Protein AF-A0A7Y3LQ01-F1 (afdb_monomer_lite)

Radius of gyration: 25.73 Å; chains: 1; bounding box: 73×57×46 Å

Structure (mmCIF, N/CA/C/O backbone):
data_AF-A0A7Y3LQ01-F1
#
_entry.id   AF-A0A7Y3LQ01-F1
#
loop_
_atom_site.group_PDB
_atom_site.id
_atom_site.type_symbol
_atom_site.label_atom_id
_atom_site.label_alt_id
_atom_site.label_comp_id
_atom_site.label_asym_id
_atom_site.label_entity_id
_atom_site.label_seq_id
_atom_site.pdbx_PDB_ins_code
_atom_site.Cartn_x
_atom_site.Cartn_y
_atom_site.Cartn_z
_atom_site.occupancy
_atom_site.B_iso_or_equiv
_atom_site.auth_seq_id
_atom_site.auth_comp_id
_atom_site.auth_asym_id
_atom_site.auth_atom_id
_atom_site.pdbx_PDB_model_num
ATOM 1 N N . MET A 1 1 ? 57.659 -24.038 2.222 1.00 46.09 1 MET A N 1
ATOM 2 C CA . MET A 1 1 ? 56.705 -23.121 2.885 1.00 46.09 1 MET A CA 1
ATOM 3 C C . MET A 1 1 ? 56.102 -22.216 1.819 1.00 46.09 1 MET A C 1
ATOM 5 O O . MET A 1 1 ? 56.732 -21.241 1.434 1.00 46.09 1 MET A O 1
ATOM 9 N N . ALA A 1 2 ? 54.956 -22.603 1.252 1.00 46.31 2 ALA A N 1
ATOM 10 C CA . ALA A 1 2 ? 54.292 -21.831 0.204 1.00 46.31 2 ALA A CA 1
ATOM 11 C C . ALA A 1 2 ? 53.630 -20.592 0.822 1.00 46.31 2 ALA A C 1
ATOM 13 O O . ALA A 1 2 ? 52.841 -20.707 1.758 1.00 46.31 2 ALA A O 1
ATOM 14 N N . LYS A 1 3 ? 53.995 -19.408 0.330 1.00 53.41 3 LYS A N 1
ATOM 15 C CA . LYS A 1 3 ? 53.394 -18.136 0.731 1.00 53.41 3 LYS A CA 1
ATOM 16 C C . LYS A 1 3 ? 51.969 -18.101 0.169 1.00 53.41 3 LYS A C 1
ATOM 18 O O . LYS A 1 3 ? 51.813 -18.147 -1.049 1.00 53.41 3 LYS A O 1
ATOM 23 N N . LEU A 1 4 ? 50.953 -18.070 1.038 1.00 59.28 4 LEU A N 1
ATOM 24 C CA . LEU A 1 4 ? 49.577 -17.801 0.612 1.00 59.28 4 LEU A CA 1
ATOM 25 C C . LEU A 1 4 ? 49.544 -16.461 -0.146 1.00 59.28 4 LEU A C 1
ATOM 27 O O . LEU A 1 4 ? 50.212 -15.513 0.288 1.00 59.28 4 LEU A O 1
ATOM 31 N N . PRO A 1 5 ? 48.802 -16.360 -1.261 1.00 54.81 5 PRO A N 1
ATOM 32 C CA . PRO A 1 5 ? 48.605 -15.083 -1.924 1.00 54.81 5 PRO A CA 1
ATOM 33 C C . PRO A 1 5 ? 47.834 -14.152 -0.983 1.00 54.81 5 PRO A C 1
ATOM 35 O O . PRO A 1 5 ? 46.790 -14.519 -0.446 1.00 54.81 5 PRO A O 1
ATOM 38 N N . GLN A 1 6 ? 48.382 -12.959 -0.763 1.00 63.94 6 GLN A N 1
ATOM 39 C CA . GLN A 1 6 ? 47.676 -11.886 -0.071 1.00 63.94 6 GLN A CA 1
ATOM 40 C C . GLN A 1 6 ? 46.483 -11.459 -0.940 1.00 63.94 6 GLN A C 1
ATOM 42 O O . GLN A 1 6 ? 46.679 -11.298 -2.150 1.00 63.94 6 GLN A O 1
ATOM 47 N N . PRO A 1 7 ? 45.276 -11.280 -0.378 1.00 58.56 7 PRO A N 1
ATOM 48 C CA . PRO A 1 7 ? 44.155 -10.744 -1.137 1.00 58.56 7 PRO A CA 1
ATOM 49 C C . PRO A 1 7 ? 44.475 -9.318 -1.609 1.00 58.56 7 PRO A C 1
ATOM 51 O O . PRO A 1 7 ? 45.066 -8.515 -0.884 1.00 58.56 7 PRO A O 1
ATOM 54 N N . SER A 1 8 ? 44.136 -9.048 -2.868 1.00 56.12 8 SER A N 1
ATOM 55 C CA . SER A 1 8 ? 44.337 -7.764 -3.537 1.00 56.12 8 SER A CA 1
ATOM 56 C C . SER A 1 8 ? 43.482 -6.676 -2.868 1.00 56.12 8 SER A C 1
ATOM 58 O O . SER A 1 8 ? 42.306 -6.928 -2.611 1.00 56.12 8 SER A O 1
ATOM 60 N N . PRO A 1 9 ? 43.990 -5.444 -2.657 1.00 56.72 9 PRO A N 1
ATOM 61 C CA . PRO A 1 9 ? 43.213 -4.352 -2.058 1.00 56.72 9 PRO A CA 1
ATOM 62 C C . PRO A 1 9 ? 42.038 -3.854 -2.926 1.00 56.72 9 PRO A C 1
ATOM 64 O O . PRO A 1 9 ? 41.339 -2.922 -2.538 1.00 56.72 9 PRO A O 1
ATOM 67 N N . ALA A 1 10 ? 41.833 -4.426 -4.117 1.00 54.50 10 ALA A N 1
ATOM 68 C CA . ALA A 1 10 ? 40.768 -4.043 -5.044 1.00 54.50 10 ALA A CA 1
ATOM 69 C C . ALA A 1 10 ? 39.445 -4.806 -4.831 1.00 54.50 10 ALA A C 1
ATOM 71 O O . ALA A 1 10 ? 38.420 -4.386 -5.36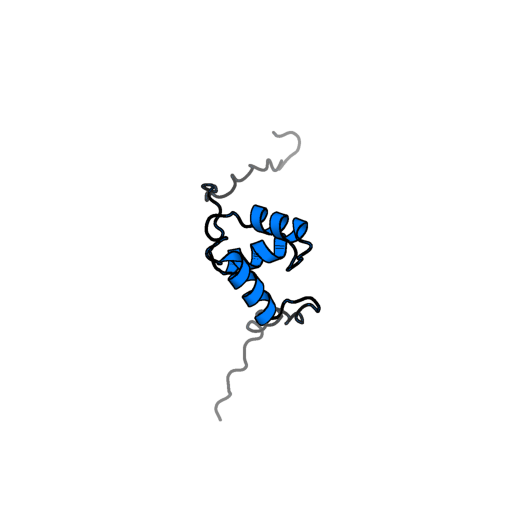8 1.00 54.50 10 ALA A O 1
ATOM 72 N N . ASP A 1 11 ? 39.442 -5.883 -4.036 1.00 45.16 11 ASP A N 1
ATOM 73 C CA . ASP A 1 11 ? 38.241 -6.705 -3.811 1.00 45.16 11 ASP A CA 1
ATOM 74 C C . ASP A 1 11 ? 37.323 -6.148 -2.695 1.00 45.16 11 ASP A C 1
ATOM 76 O O . ASP A 1 11 ? 36.196 -6.6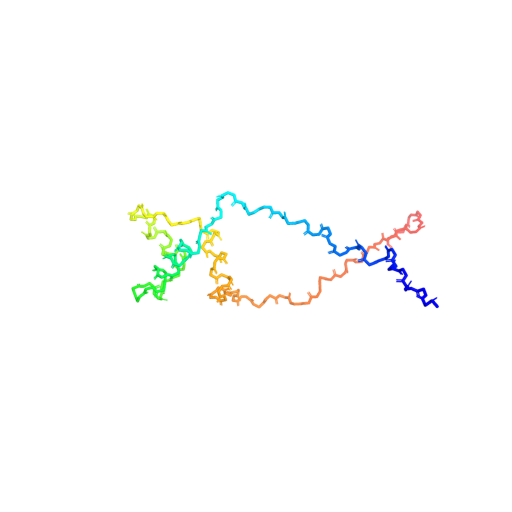11 -2.510 1.00 45.16 11 ASP A O 1
ATOM 80 N N . ASP A 1 12 ? 37.742 -5.079 -2.006 1.00 48.00 12 ASP A N 1
ATOM 81 C CA . ASP A 1 12 ? 37.032 -4.472 -0.866 1.00 48.00 12 ASP A CA 1
ATOM 82 C C . ASP A 1 12 ? 35.983 -3.405 -1.254 1.00 48.00 12 ASP A C 1
ATOM 84 O O . ASP A 1 12 ? 35.453 -2.690 -0.402 1.00 48.00 12 ASP A O 1
ATOM 88 N N . ILE A 1 13 ? 35.627 -3.276 -2.537 1.00 44.22 13 ILE A N 1
ATOM 89 C CA . ILE A 1 13 ? 34.653 -2.260 -3.000 1.00 44.22 13 ILE A CA 1
ATOM 90 C C . ILE A 1 13 ? 33.191 -2.759 -2.865 1.00 44.22 13 ILE A C 1
ATOM 92 O O . ILE A 1 13 ? 32.237 -2.000 -3.033 1.00 44.22 13 ILE A O 1
ATOM 96 N N . GLY A 1 14 ? 32.971 -4.030 -2.504 1.00 46.38 14 GLY A N 1
ATOM 97 C CA . GLY A 1 14 ? 31.645 -4.665 -2.556 1.00 46.38 14 GLY A CA 1
ATOM 98 C C . GLY A 1 14 ? 30.805 -4.674 -1.271 1.00 46.38 14 GLY A C 1
ATOM 99 O O . GLY A 1 14 ? 29.607 -4.948 -1.345 1.00 46.38 14 GLY A O 1
ATOM 100 N N . VAL A 1 15 ? 31.380 -4.403 -0.091 1.00 50.81 15 VAL A N 1
ATOM 101 C CA . VAL A 1 15 ? 30.722 -4.755 1.193 1.00 50.81 15 VAL A CA 1
ATOM 102 C C . VAL A 1 15 ? 30.099 -3.559 1.930 1.00 50.81 15 VAL A C 1
ATOM 104 O O . VAL A 1 15 ? 29.252 -3.742 2.802 1.00 50.81 15 VAL A O 1
ATOM 107 N N . TYR A 1 16 ? 30.373 -2.315 1.525 1.00 51.88 16 TYR A N 1
ATOM 108 C CA . TYR A 1 16 ? 29.761 -1.126 2.148 1.00 51.88 16 TYR A CA 1
ATOM 109 C C . TYR A 1 16 ? 28.303 -0.867 1.736 1.00 51.88 16 TYR A C 1
ATOM 111 O O . TYR A 1 16 ? 27.781 0.232 1.943 1.00 51.88 16 TYR A O 1
ATOM 119 N N . LYS A 1 17 ? 27.589 -1.859 1.188 1.00 56.41 17 LYS A N 1
ATOM 120 C CA . LYS A 1 17 ? 26.125 -1.799 1.090 1.00 56.41 17 LYS A CA 1
ATOM 121 C C . LYS A 1 17 ? 25.560 -2.038 2.489 1.00 56.41 17 LYS A C 1
ATOM 123 O O . LYS A 1 17 ? 25.083 -3.123 2.803 1.00 56.41 17 LYS A O 1
ATOM 128 N N . GLY A 1 18 ? 25.707 -1.025 3.344 1.00 60.59 18 GLY A N 1
ATOM 129 C CA . GLY A 1 18 ? 25.421 -1.099 4.769 1.00 60.59 18 GLY A CA 1
ATOM 130 C C . GLY A 1 18 ? 24.072 -1.755 5.027 1.00 60.59 18 GLY A C 1
ATOM 131 O O . GLY A 1 18 ? 23.059 -1.343 4.453 1.00 60.59 18 GLY A O 1
ATOM 132 N N . LEU A 1 19 ? 24.076 -2.775 5.890 1.00 69.06 19 LEU A N 1
ATOM 133 C CA . LEU A 1 19 ? 22.872 -3.335 6.489 1.00 69.06 19 LEU A CA 1
ATOM 134 C C . LEU A 1 19 ? 22.145 -2.195 7.208 1.00 69.06 19 LEU A C 1
ATOM 136 O O . LEU A 1 19 ? 22.425 -1.882 8.364 1.00 69.06 19 LEU A O 1
ATOM 140 N N . ARG A 1 20 ? 21.229 -1.524 6.508 1.00 71.81 20 ARG A N 1
ATOM 141 C CA . ARG A 1 20 ? 20.321 -0.585 7.155 1.00 71.81 20 ARG A CA 1
ATOM 142 C C . ARG A 1 20 ? 19.429 -1.415 8.078 1.00 71.81 20 ARG A C 1
ATOM 144 O O . ARG A 1 20 ? 18.858 -2.403 7.608 1.00 71.81 20 ARG A O 1
ATOM 151 N N . PRO A 1 21 ? 19.312 -1.057 9.368 1.00 80.06 21 PRO A N 1
ATOM 152 C CA . PRO A 1 21 ? 18.392 -1.748 10.254 1.00 80.06 21 PRO A CA 1
ATOM 153 C C . PRO A 1 21 ? 16.983 -1.664 9.668 1.00 80.06 21 PRO A C 1
ATOM 155 O O . PRO A 1 21 ? 16.619 -0.664 9.039 1.00 80.06 21 PRO A O 1
ATOM 158 N N . SER A 1 22 ? 16.196 -2.726 9.855 1.00 80.62 22 SER A N 1
ATOM 159 C CA . SER A 1 22 ? 14.802 -2.705 9.415 1.00 80.62 22 SER A CA 1
ATOM 160 C C . SER A 1 22 ? 14.086 -1.523 10.077 1.00 80.62 22 SER A C 1
ATOM 162 O O . SER A 1 22 ? 14.289 -1.281 11.271 1.00 80.62 22 SER A O 1
ATOM 164 N N . PRO A 1 23 ? 13.283 -0.756 9.322 1.00 84.81 23 PRO A N 1
ATOM 165 C CA . PRO A 1 23 ? 12.572 0.378 9.887 1.00 84.81 23 PRO A CA 1
ATOM 166 C C . PRO A 1 23 ? 11.620 -0.105 10.984 1.00 84.81 23 PRO A C 1
ATOM 168 O O . PRO A 1 23 ? 11.043 -1.185 10.877 1.00 84.81 23 PRO A O 1
ATOM 171 N N . LYS A 1 24 ? 11.430 0.711 12.027 1.00 86.31 24 LYS A N 1
ATOM 172 C CA . LYS A 1 24 ? 10.572 0.367 13.177 1.00 86.31 24 LYS A CA 1
ATOM 173 C C . LYS A 1 24 ? 9.133 0.029 12.774 1.00 86.31 24 LYS A C 1
ATOM 175 O O . LYS A 1 24 ? 8.501 -0.790 13.419 1.00 86.31 24 LYS A O 1
ATOM 180 N N . ASN A 1 25 ? 8.656 0.636 11.689 1.00 85.50 25 ASN A N 1
ATOM 181 C CA . ASN A 1 25 ? 7.288 0.489 11.193 1.00 85.50 25 ASN A CA 1
ATOM 182 C C . ASN A 1 25 ? 7.196 -0.544 10.060 1.00 85.50 25 ASN A C 1
ATOM 184 O O . ASN A 1 25 ? 6.321 -0.450 9.199 1.00 85.50 25 ASN A O 1
ATOM 188 N N . LYS A 1 26 ? 8.155 -1.471 9.978 1.00 89.94 26 LYS A N 1
ATOM 189 C CA . LYS A 1 26 ? 8.095 -2.558 9.005 1.00 89.94 26 LYS A CA 1
ATOM 190 C C . LYS A 1 26 ? 6.933 -3.476 9.382 1.00 89.94 26 LYS A C 1
ATOM 192 O O . LYS A 1 26 ? 6.898 -3.958 10.508 1.00 89.94 26 LYS A O 1
ATOM 197 N N . LEU A 1 27 ? 6.036 -3.733 8.430 1.00 90.69 27 LEU A N 1
ATOM 198 C CA . LEU A 1 27 ? 4.999 -4.743 8.614 1.00 90.69 27 LEU A CA 1
ATOM 199 C C . LEU A 1 27 ? 5.636 -6.112 8.844 1.00 90.69 27 LEU A C 1
ATOM 201 O O . LEU A 1 27 ? 6.595 -6.498 8.167 1.00 90.69 27 LEU A O 1
A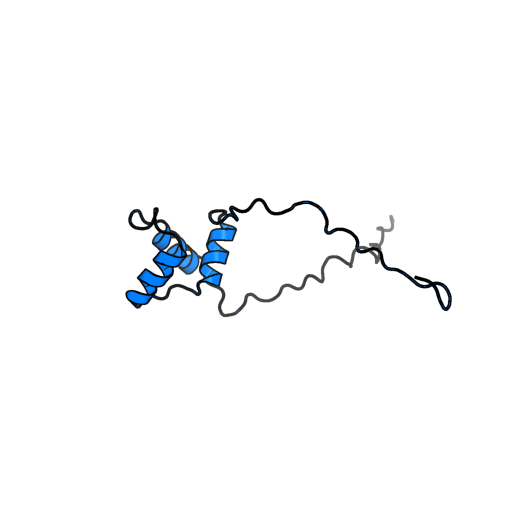TOM 205 N N . THR A 1 28 ? 5.079 -6.825 9.805 1.00 94.06 28 THR A N 1
ATOM 206 C CA . THR A 1 28 ? 5.348 -8.235 10.057 1.00 94.06 28 THR A CA 1
ATOM 207 C C . THR A 1 28 ? 4.772 -9.094 8.937 1.00 94.06 28 THR A C 1
ATOM 209 O O . THR A 1 28 ? 3.817 -8.711 8.257 1.00 94.06 28 THR A O 1
ATOM 212 N N . ASP A 1 29 ? 5.316 -10.296 8.769 1.00 93.81 29 ASP A N 1
ATOM 213 C CA . ASP A 1 29 ? 4.844 -11.224 7.737 1.00 93.81 29 ASP A CA 1
ATOM 214 C C . ASP A 1 29 ? 3.370 -11.607 7.944 1.00 93.81 29 ASP A C 1
ATOM 216 O O . ASP A 1 29 ? 2.633 -11.799 6.978 1.00 93.81 29 ASP A O 1
ATOM 220 N N . SER A 1 30 ? 2.907 -11.648 9.199 1.00 95.00 30 SER A N 1
ATOM 221 C CA . SER A 1 30 ? 1.497 -11.863 9.531 1.00 95.00 30 SER A CA 1
ATOM 222 C C . SER A 1 30 ? 0.605 -10.708 9.087 1.00 95.00 30 SER A C 1
ATOM 224 O O . SER A 1 30 ? -0.456 -10.956 8.528 1.00 95.00 30 SER A O 1
ATOM 226 N N . GLU A 1 31 ? 1.025 -9.456 9.286 1.00 95.31 31 GLU A N 1
ATOM 227 C CA . GLU A 1 31 ? 0.238 -8.299 8.841 1.00 95.31 31 GLU A CA 1
ATOM 228 C C . GLU A 1 31 ? 0.179 -8.228 7.313 1.00 95.31 31 GLU A C 1
ATOM 230 O O . GLU A 1 31 ? -0.884 -7.980 6.743 1.00 95.31 31 GLU A O 1
ATOM 235 N N . VAL A 1 32 ? 1.300 -8.507 6.637 1.00 95.94 32 VAL A N 1
ATOM 236 C CA . VAL A 1 32 ? 1.340 -8.599 5.170 1.00 95.94 32 VAL A CA 1
ATOM 237 C C . VAL A 1 32 ? 0.394 -9.691 4.678 1.00 95.94 32 VAL A C 1
ATOM 239 O O . VAL A 1 32 ? -0.365 -9.458 3.738 1.00 95.94 32 VAL A O 1
ATOM 242 N N . LYS A 1 33 ? 0.389 -10.859 5.329 1.00 95.88 33 LYS A N 1
ATOM 243 C CA . LYS A 1 33 ? -0.520 -11.951 4.982 1.00 95.88 33 LYS A CA 1
ATOM 244 C C . LYS A 1 33 ? -1.987 -11.548 5.148 1.00 95.88 33 LYS A C 1
ATOM 246 O O . LYS A 1 33 ? -2.760 -11.753 4.222 1.00 95.88 33 LYS A O 1
ATOM 251 N N . THR A 1 34 ? -2.354 -10.901 6.254 1.00 96.00 34 THR A N 1
ATOM 252 C CA . THR A 1 34 ? -3.725 -10.403 6.465 1.00 96.00 34 THR A CA 1
ATOM 253 C C . THR A 1 34 ? -4.163 -9.450 5.352 1.00 96.00 34 THR A C 1
ATOM 255 O O . THR A 1 34 ? -5.294 -9.542 4.875 1.00 96.00 34 THR A O 1
ATOM 258 N N . ILE A 1 35 ? -3.272 -8.559 4.897 1.00 95.50 35 ILE A N 1
ATOM 259 C CA . ILE A 1 35 ? -3.553 -7.664 3.764 1.00 95.50 35 ILE A CA 1
ATOM 260 C C . ILE A 1 35 ? -3.826 -8.477 2.494 1.00 95.50 35 ILE A C 1
ATOM 262 O O . ILE A 1 35 ? -4.817 -8.230 1.813 1.00 95.50 35 ILE A O 1
ATOM 266 N N . ILE A 1 36 ? -2.971 -9.450 2.180 1.00 95.12 36 ILE A N 1
ATOM 267 C CA . ILE A 1 36 ? -3.104 -10.285 0.978 1.00 95.12 36 ILE A CA 1
ATOM 268 C C . ILE A 1 36 ? -4.407 -11.091 1.015 1.00 95.12 36 ILE A C 1
ATOM 270 O O . ILE A 1 36 ? -5.147 -11.086 0.034 1.00 95.12 36 ILE A O 1
ATOM 274 N N . ASP A 1 37 ? -4.707 -11.733 2.143 1.00 95.12 37 ASP A N 1
ATOM 275 C CA . ASP A 1 37 ? -5.894 -12.574 2.315 1.00 95.12 37 ASP A CA 1
ATOM 276 C C . ASP A 1 37 ? -7.187 -11.743 2.217 1.00 95.12 37 ASP A C 1
ATOM 278 O O . ASP A 1 37 ? -8.151 -12.170 1.587 1.00 95.12 37 ASP A O 1
ATOM 282 N N . THR A 1 38 ? -7.197 -10.522 2.768 1.00 94.69 38 THR A N 1
ATOM 283 C CA . THR A 1 38 ? -8.362 -9.617 2.696 1.00 94.69 38 THR A CA 1
ATOM 284 C C . THR A 1 38 ? -8.653 -9.178 1.260 1.00 94.69 38 THR A C 1
ATOM 286 O O . THR A 1 38 ? -9.807 -9.121 0.840 1.00 94.69 38 THR A O 1
ATOM 289 N N . PHE A 1 39 ? -7.611 -8.848 0.496 1.00 94.19 39 PHE A N 1
ATOM 290 C CA . PHE A 1 39 ? -7.747 -8.348 -0.875 1.00 94.19 39 PHE A CA 1
ATOM 291 C C . PHE A 1 39 ? -8.007 -9.466 -1.894 1.00 94.19 39 PHE A C 1
ATOM 293 O O . PHE A 1 39 ? -8.642 -9.207 -2.910 1.00 94.19 39 PHE A O 1
ATOM 300 N N . ASN A 1 40 ? -7.542 -10.690 -1.628 1.00 93.00 40 ASN A N 1
ATOM 301 C C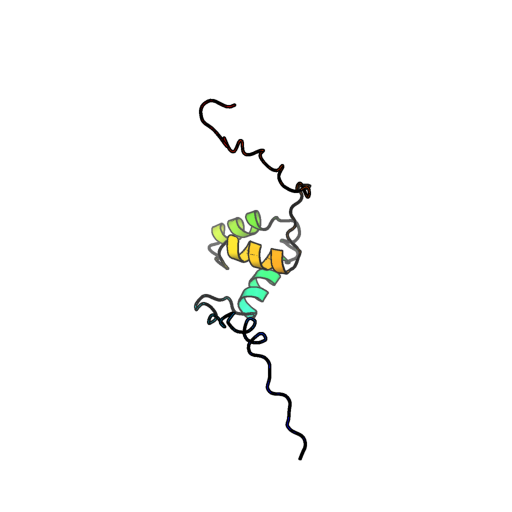A . ASN A 1 40 ? -7.775 -11.859 -2.483 1.00 93.00 40 ASN A CA 1
ATOM 302 C C . ASN A 1 40 ? -9.009 -12.682 -2.067 1.00 93.00 40 ASN A C 1
ATOM 304 O O . ASN A 1 40 ? -9.163 -13.808 -2.538 1.00 93.00 40 ASN A O 1
ATOM 308 N N . SER A 1 41 ? -9.871 -12.172 -1.182 1.00 94.06 41 SER A N 1
ATOM 309 C CA . SER A 1 41 ? -11.124 -12.854 -0.849 1.00 94.06 41 SER A CA 1
ATOM 310 C C . SER A 1 41 ? -12.068 -12.905 -2.058 1.00 94.06 41 SER A C 1
ATOM 312 O O . SER A 1 41 ? -12.017 -12.043 -2.938 1.00 94.06 41 SER A O 1
ATOM 314 N N . ASP A 1 42 ? -12.964 -13.895 -2.087 1.00 92.81 42 ASP A N 1
ATOM 315 C CA . ASP A 1 42 ? -13.891 -14.108 -3.210 1.00 92.81 42 ASP A CA 1
ATOM 316 C C . ASP A 1 42 ? -14.775 -12.879 -3.497 1.00 92.81 42 ASP A C 1
ATOM 318 O O . ASP A 1 42 ? -15.104 -12.594 -4.644 1.00 92.81 42 ASP A O 1
ATOM 322 N N . GLU A 1 43 ? -15.115 -12.098 -2.469 1.00 92.06 43 GLU A N 1
ATOM 323 C CA . GLU A 1 43 ? -15.916 -10.870 -2.591 1.00 92.06 43 GLU A CA 1
ATOM 324 C C . GLU A 1 43 ? -15.152 -9.700 -3.237 1.00 92.06 43 GLU A C 1
ATOM 326 O O . GLU A 1 43 ? -15.751 -8.715 -3.685 1.00 92.06 43 GLU A O 1
ATOM 331 N N . ASN A 1 44 ? -13.822 -9.792 -3.262 1.00 91.69 44 ASN A N 1
ATOM 332 C CA . ASN A 1 44 ? -12.912 -8.703 -3.593 1.00 91.69 44 ASN A CA 1
ATOM 333 C C . ASN A 1 44 ? -12.086 -8.965 -4.858 1.00 91.69 44 ASN A C 1
ATOM 335 O O . ASN A 1 44 ? -11.462 -8.034 -5.365 1.00 91.69 44 ASN A O 1
ATOM 339 N N . VAL A 1 45 ? -12.129 -10.186 -5.405 1.00 89.44 45 VAL A N 1
ATOM 340 C CA . VAL A 1 45 ? -11.313 -10.619 -6.553 1.00 89.44 45 VAL A CA 1
ATOM 341 C C . VAL A 1 45 ? -11.473 -9.731 -7.796 1.00 89.44 45 VAL A C 1
ATOM 343 O O . VAL A 1 45 ? -10.502 -9.486 -8.512 1.00 89.44 45 VAL A O 1
ATOM 346 N N . ASP A 1 46 ? -12.674 -9.195 -8.022 1.00 91.25 46 ASP A N 1
ATOM 347 C CA . ASP A 1 46 ? -12.986 -8.348 -9.180 1.00 91.25 46 ASP A CA 1
ATOM 348 C C . ASP A 1 46 ? -12.784 -6.847 -8.916 1.00 91.25 46 ASP A C 1
ATOM 350 O O . ASP A 1 46 ? -12.877 -6.023 -9.834 1.00 91.25 46 ASP A O 1
ATOM 354 N N . LYS A 1 47 ? -12.509 -6.454 -7.667 1.00 92.75 47 LYS A N 1
ATOM 355 C CA . LYS A 1 47 ? -12.396 -5.046 -7.280 1.00 92.75 47 LYS A CA 1
ATOM 356 C C . LYS A 1 47 ? -10.948 -4.561 -7.394 1.00 92.75 47 LYS A C 1
ATOM 358 O O . LYS A 1 47 ? -10.011 -5.239 -6.971 1.00 92.75 47 LYS A O 1
ATOM 363 N N . PRO A 1 48 ? -10.710 -3.347 -7.920 1.00 91.50 48 PRO A N 1
ATOM 364 C CA . PRO A 1 48 ? -9.372 -2.781 -7.936 1.00 91.50 48 PRO A CA 1
ATOM 365 C C . PRO A 1 48 ? -8.908 -2.430 -6.516 1.00 91.50 48 PRO A C 1
ATOM 367 O O . PRO A 1 48 ? -9.687 -1.959 -5.689 1.00 91.50 48 PRO A O 1
ATOM 370 N N . ILE A 1 49 ? -7.598 -2.546 -6.276 1.00 92.75 49 ILE A N 1
ATOM 371 C CA . ILE A 1 49 ? -6.946 -2.256 -4.984 1.00 92.75 49 ILE A CA 1
ATOM 372 C C . ILE A 1 49 ? -7.389 -0.910 -4.381 1.00 92.75 49 ILE A C 1
ATOM 374 O O . ILE A 1 49 ? -7.630 -0.813 -3.184 1.00 92.75 49 ILE A O 1
ATOM 378 N N . VAL A 1 50 ? -7.498 0.135 -5.207 1.00 94.56 50 VAL A N 1
ATOM 379 C CA . VAL A 1 50 ? -7.900 1.482 -4.760 1.00 94.56 50 VAL A CA 1
ATOM 380 C C . VAL A 1 50 ? -9.324 1.497 -4.225 1.00 94.56 50 VAL A C 1
ATOM 382 O O . VAL A 1 50 ? -9.590 2.147 -3.222 1.00 94.56 50 VAL A O 1
ATOM 385 N N . GLN A 1 51 ? -10.233 0.786 -4.889 1.00 95.69 51 GLN A N 1
ATOM 386 C CA . GLN A 1 51 ? -11.626 0.724 -4.471 1.00 95.69 51 GLN A CA 1
ATOM 387 C C . GLN A 1 51 ? -11.742 -0.006 -3.133 1.00 95.69 51 GLN A C 1
ATOM 389 O O . GLN A 1 51 ? -12.323 0.545 -2.208 1.00 95.69 51 GLN A O 1
ATOM 394 N N . LEU A 1 52 ? -11.100 -1.170 -2.995 1.00 95.62 52 LEU A N 1
ATOM 395 C CA . LEU A 1 52 ? -11.049 -1.909 -1.728 1.00 95.62 52 LEU A CA 1
ATOM 396 C C . LEU A 1 52 ? -10.450 -1.083 -0.593 1.00 95.62 52 LEU A C 1
ATOM 398 O O . LEU A 1 52 ? -10.949 -1.107 0.526 1.00 95.62 52 LEU A O 1
ATOM 402 N N . TYR A 1 53 ? -9.393 -0.323 -0.882 1.00 96.19 53 TYR A N 1
ATOM 403 C CA . TYR A 1 53 ? -8.794 0.577 0.093 1.00 96.19 53 TYR A CA 1
ATOM 404 C C . TYR A 1 53 ? -9.807 1.600 0.624 1.00 96.19 53 TYR A C 1
ATOM 406 O O . TYR A 1 53 ? -9.908 1.763 1.836 1.00 96.19 53 TYR A O 1
ATOM 414 N N . TYR A 1 54 ? -10.572 2.260 -0.250 1.00 97.06 54 TYR A N 1
ATOM 415 C CA . TYR A 1 54 ? -11.585 3.224 0.185 1.00 97.06 54 TYR A CA 1
ATOM 416 C C . TYR A 1 54 ? -12.787 2.559 0.861 1.00 97.06 54 TYR A C 1
ATOM 418 O O . TYR A 1 54 ? -13.226 3.056 1.890 1.00 97.06 54 TYR A O 1
ATOM 426 N N . GLU A 1 55 ? -13.249 1.406 0.369 1.00 96.06 55 GLU A N 1
ATOM 427 C CA . GLU A 1 55 ? -14.320 0.632 1.017 1.00 96.06 55 GLU A CA 1
ATOM 428 C C . GLU A 1 55 ? -13.944 0.249 2.459 1.00 96.06 55 GLU A C 1
ATOM 430 O O . GLU A 1 55 ? -14.753 0.401 3.374 1.00 96.06 55 GLU A O 1
ATOM 435 N N . LEU A 1 56 ? -12.699 -0.185 2.691 1.00 95.88 56 LEU A N 1
ATOM 436 C CA . LEU A 1 56 ? -12.200 -0.480 4.037 1.00 95.88 56 LEU A CA 1
ATOM 437 C C . LEU A 1 56 ? -12.134 0.779 4.912 1.00 95.88 56 LEU A C 1
ATOM 439 O O . LEU A 1 56 ? -12.517 0.727 6.080 1.00 95.88 56 LEU A O 1
ATOM 443 N N . LEU A 1 57 ? -11.700 1.918 4.361 1.00 96.50 57 LEU A N 1
ATOM 444 C CA . LEU A 1 57 ? -11.692 3.184 5.099 1.00 96.50 57 LEU A CA 1
ATOM 445 C C . LEU A 1 57 ? -13.102 3.649 5.477 1.00 96.50 57 LEU A C 1
ATOM 447 O O . LEU A 1 57 ? -13.291 4.114 6.601 1.00 96.50 57 LEU A O 1
ATOM 451 N N . ASP A 1 58 ? -14.079 3.485 4.585 1.00 97.38 58 ASP A N 1
ATOM 452 C CA . ASP A 1 58 ? -15.485 3.807 4.849 1.00 97.38 58 ASP A CA 1
ATOM 453 C C . ASP A 1 58 ? -16.066 2.914 5.960 1.00 97.38 58 ASP A C 1
ATOM 455 O O . ASP A 1 58 ? -16.895 3.355 6.756 1.00 97.38 58 ASP A O 1
ATOM 459 N N . GLN A 1 59 ? -15.576 1.676 6.077 1.00 96.31 59 GLN A N 1
ATOM 460 C CA . GLN A 1 59 ? -15.877 0.756 7.182 1.00 96.31 59 GLN A CA 1
ATOM 461 C C . GLN A 1 59 ? -15.074 1.051 8.465 1.00 96.31 59 GLN A C 1
ATOM 463 O O . GLN A 1 59 ? -15.266 0.384 9.482 1.00 96.31 59 GLN A O 1
ATOM 468 N N . GLY A 1 60 ? -14.167 2.033 8.441 1.00 97.00 60 GLY A N 1
ATOM 469 C CA . GLY A 1 60 ? -13.289 2.379 9.562 1.00 97.00 60 GLY A CA 1
ATOM 470 C C . GLY A 1 60 ? -12.112 1.417 9.766 1.00 97.00 60 GLY A C 1
ATOM 471 O O . GLY A 1 60 ? -11.455 1.461 10.807 1.00 97.00 60 GLY A O 1
ATOM 472 N N . ILE A 1 61 ? -11.830 0.549 8.792 1.00 95.94 61 ILE A N 1
ATOM 473 C CA . ILE A 1 61 ? -10.762 -0.451 8.841 1.00 95.94 61 ILE A CA 1
ATOM 474 C C . ILE A 1 61 ? -9.530 0.091 8.114 1.00 95.94 61 ILE A C 1
ATOM 476 O O . ILE A 1 61 ? -9.515 0.271 6.898 1.00 95.94 61 ILE A O 1
ATOM 480 N N . TYR A 1 62 ? -8.445 0.300 8.859 1.00 95.00 62 TYR A N 1
ATOM 481 C CA . TYR A 1 62 ? -7.156 0.693 8.296 1.00 95.00 62 TYR A CA 1
ATOM 482 C C . TYR A 1 62 ? -6.131 -0.432 8.447 1.00 95.00 62 TYR A C 1
ATOM 484 O O . TYR A 1 62 ? -5.710 -0.745 9.557 1.00 95.00 62 TYR A O 1
ATOM 492 N N . LEU A 1 63 ? -5.705 -1.014 7.321 1.00 93.81 63 LEU A N 1
ATOM 493 C CA . LEU A 1 63 ? -4.670 -2.056 7.301 1.00 93.81 63 LEU A CA 1
ATOM 494 C C . LEU A 1 63 ? -3.267 -1.481 7.067 1.00 93.81 63 LEU A C 1
ATOM 496 O O . LEU A 1 63 ? -2.320 -1.823 7.768 1.00 93.81 63 LEU A O 1
ATOM 500 N N . ALA A 1 64 ? -3.117 -0.613 6.064 1.00 94.81 64 ALA A N 1
ATOM 501 C CA . ALA A 1 64 ? -1.855 0.032 5.714 1.00 94.81 64 ALA A CA 1
ATOM 502 C C . ALA A 1 64 ? -2.094 1.234 4.789 1.00 94.81 64 ALA A C 1
ATOM 504 O O . ALA A 1 64 ? -3.192 1.440 4.270 1.00 94.81 64 ALA A O 1
ATOM 505 N N . SER A 1 65 ? -1.040 2.015 4.536 1.00 94.31 65 SER A N 1
ATOM 506 C CA . SER A 1 65 ? -1.112 3.107 3.563 1.00 94.31 65 SER A CA 1
ATOM 507 C C . SER A 1 65 ? -1.305 2.566 2.142 1.00 94.31 65 SER A C 1
ATOM 509 O O . SER A 1 65 ? -0.800 1.489 1.811 1.00 94.31 65 SER A O 1
ATOM 511 N N . ILE A 1 66 ? -1.956 3.339 1.268 1.00 95.62 66 ILE A N 1
ATOM 512 C CA . ILE A 1 66 ? -2.183 2.935 -0.128 1.00 95.62 66 ILE A CA 1
ATOM 513 C C . ILE A 1 66 ? -0.876 2.597 -0.865 1.00 95.62 66 ILE A C 1
ATOM 515 O O . ILE A 1 66 ? -0.799 1.607 -1.590 1.00 95.62 66 ILE A O 1
ATOM 519 N N . SER A 1 67 ? 0.193 3.359 -0.617 1.00 94.69 67 SER A N 1
ATOM 520 C CA . SER A 1 67 ? 1.524 3.112 -1.183 1.00 94.69 67 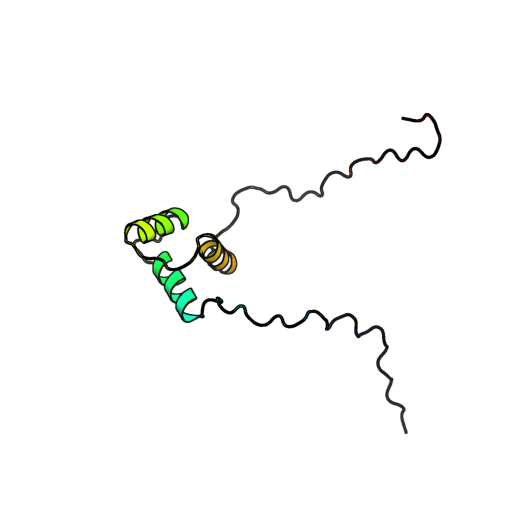SER A CA 1
ATOM 521 C C . SER A 1 67 ? 2.102 1.774 -0.727 1.00 94.69 67 SER A C 1
ATOM 523 O O . SER A 1 67 ? 2.733 1.071 -1.516 1.00 94.69 67 SER A O 1
ATOM 525 N N . THR A 1 68 ? 1.876 1.408 0.535 1.00 95.06 68 THR A N 1
ATOM 526 C CA . THR A 1 68 ? 2.327 0.134 1.100 1.00 95.06 68 THR A CA 1
ATOM 527 C C . THR A 1 68 ? 1.589 -1.040 0.476 1.00 95.06 68 THR A C 1
ATOM 529 O O . THR A 1 68 ? 2.235 -2.006 0.075 1.00 95.06 68 THR A O 1
ATOM 532 N N . ILE A 1 69 ? 0.268 -0.929 0.322 1.00 95.19 69 ILE A N 1
ATOM 533 C CA . ILE A 1 69 ? -0.548 -1.952 -0.341 1.00 95.19 69 ILE A CA 1
ATOM 534 C C . ILE A 1 69 ? -0.045 -2.144 -1.776 1.00 95.19 69 ILE A C 1
ATOM 536 O O . ILE A 1 69 ? 0.321 -3.251 -2.162 1.00 95.19 69 ILE A O 1
ATOM 540 N N . TYR A 1 70 ? 0.119 -1.061 -2.541 1.00 94.75 70 TYR A N 1
ATOM 541 C CA . TYR A 1 70 ? 0.705 -1.156 -3.878 1.00 94.75 70 TYR A CA 1
ATOM 542 C C . TYR A 1 70 ? 2.104 -1.768 -3.889 1.00 94.75 70 TYR A C 1
ATOM 544 O O . TYR A 1 70 ? 2.412 -2.534 -4.798 1.00 94.75 70 TYR A O 1
ATOM 552 N N . SER A 1 71 ? 2.958 -1.447 -2.915 1.00 93.12 71 SER A N 1
ATOM 553 C CA . SER A 1 71 ? 4.288 -2.051 -2.817 1.00 93.12 71 SER A CA 1
ATOM 554 C C . SER A 1 71 ? 4.194 -3.566 -2.645 1.00 93.12 71 SER A C 1
ATOM 556 O O . SER A 1 71 ? 4.869 -4.290 -3.374 1.00 93.12 71 SER A O 1
ATOM 558 N N . ILE A 1 72 ? 3.336 -4.048 -1.740 1.00 94.44 72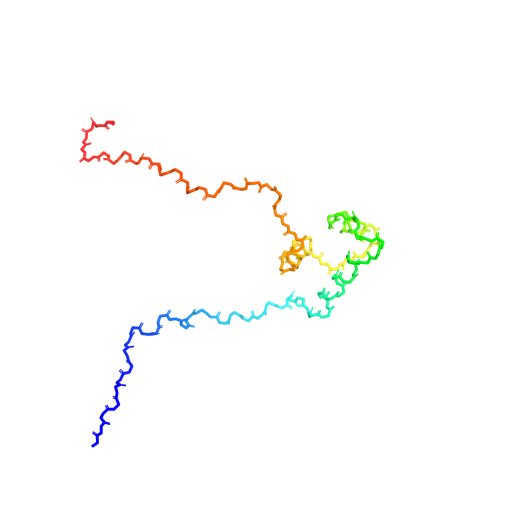 ILE A N 1
ATOM 559 C CA . ILE A 1 72 ? 3.116 -5.482 -1.493 1.00 94.44 72 ILE A CA 1
ATOM 560 C C . ILE A 1 72 ? 2.647 -6.173 -2.779 1.00 94.44 72 ILE A C 1
ATOM 562 O O . ILE A 1 72 ? 3.291 -7.109 -3.247 1.00 94.44 72 ILE A O 1
ATOM 566 N N . PHE A 1 73 ? 1.592 -5.663 -3.417 1.00 93.12 73 PHE A N 1
ATOM 567 C CA . PHE A 1 73 ? 1.029 -6.279 -4.624 1.00 93.12 73 PHE A CA 1
ATOM 568 C C . PHE A 1 73 ? 1.948 -6.179 -5.854 1.00 93.12 73 PHE A C 1
ATOM 570 O O . PHE A 1 73 ? 1.914 -7.049 -6.726 1.00 93.12 73 PHE A O 1
ATOM 577 N N . ARG A 1 74 ? 2.823 -5.165 -5.921 1.00 92.06 74 ARG A N 1
ATOM 578 C CA . ARG A 1 74 ? 3.908 -5.105 -6.918 1.00 92.06 74 ARG A CA 1
ATOM 579 C C . ARG A 1 74 ? 4.952 -6.190 -6.678 1.00 92.06 74 ARG A C 1
ATOM 581 O O . ARG A 1 74 ? 5.382 -6.814 -7.641 1.00 92.06 74 ARG A O 1
ATOM 588 N N . HIS A 1 75 ? 5.341 -6.440 -5.425 1.00 91.25 75 HIS A N 1
ATOM 589 C CA . HIS A 1 75 ? 6.264 -7.533 -5.096 1.00 91.25 75 HIS A CA 1
ATOM 590 C C . HIS A 1 75 ? 5.684 -8.913 -5.430 1.00 91.25 75 HIS A C 1
ATOM 592 O O . HIS A 1 75 ? 6.441 -9.804 -5.802 1.00 91.25 75 HIS A O 1
ATOM 598 N N . LEU A 1 76 ? 4.359 -9.070 -5.366 1.00 90.88 76 LEU A N 1
ATOM 599 C CA . LEU A 1 76 ? 3.652 -10.286 -5.785 1.00 90.88 76 LEU A CA 1
ATOM 600 C C . LEU A 1 76 ? 3.432 -10.388 -7.306 1.00 90.88 76 LEU A C 1
ATOM 602 O O . LEU A 1 76 ? 2.915 -11.396 -7.778 1.00 90.88 76 LEU A O 1
ATOM 606 N N . GLY A 1 77 ? 3.782 -9.358 -8.085 1.00 88.62 77 GLY A N 1
ATOM 607 C CA . GLY A 1 77 ? 3.561 -9.331 -9.536 1.00 88.62 77 GLY A CA 1
ATOM 608 C C . GLY A 1 77 ? 2.094 -9.167 -9.958 1.00 88.62 77 GLY A C 1
ATOM 609 O O . GLY A 1 77 ? 1.779 -9.293 -11.137 1.00 88.62 77 GLY A O 1
ATOM 610 N N . GLN A 1 78 ? 1.196 -8.854 -9.022 1.00 85.12 78 GLN A N 1
ATOM 611 C CA . GLN A 1 78 ? -0.244 -8.696 -9.268 1.00 85.12 78 GLN A CA 1
ATOM 612 C C . GLN A 1 78 ? -0.619 -7.285 -9.753 1.00 85.12 78 GLN A C 1
ATOM 614 O O . GLN A 1 78 ? -1.747 -7.037 -10.171 1.00 85.12 78 GLN A O 1
ATOM 619 N N . VAL A 1 79 ? 0.331 -6.346 -9.720 1.00 85.38 79 VAL A N 1
ATOM 620 C CA . VAL A 1 79 ? 0.176 -4.993 -10.265 1.00 85.38 79 VAL A CA 1
ATOM 621 C C . VAL A 1 79 ? 1.213 -4.785 -11.355 1.00 85.38 79 VAL A C 1
ATOM 623 O O . VAL A 1 79 ? 2.410 -4.728 -11.082 1.00 85.38 79 VAL A O 1
ATOM 626 N N . VAL A 1 80 ? 0.736 -4.611 -12.584 1.00 82.50 80 VAL A N 1
ATOM 627 C CA . VAL A 1 80 ? 1.563 -4.301 -13.752 1.00 82.50 80 VAL A CA 1
ATOM 628 C C . VAL A 1 80 ? 1.128 -2.981 -14.374 1.00 82.50 80 VAL A C 1
ATOM 630 O O . VAL A 1 80 ? -0.058 -2.640 -14.377 1.00 82.50 80 VAL A O 1
ATOM 633 N N . ASP A 1 81 ? 2.089 -2.225 -14.906 1.00 79.62 81 ASP A N 1
ATOM 634 C CA . ASP A 1 81 ? 1.756 -1.082 -15.751 1.00 79.62 81 ASP A CA 1
ATOM 635 C C . ASP A 1 81 ? 1.188 -1.602 -17.075 1.00 79.62 81 ASP A C 1
ATOM 637 O O . ASP A 1 81 ? 1.803 -2.420 -17.756 1.00 79.62 81 ASP A O 1
ATOM 641 N N . ARG A 1 82 ? -0.010 -1.135 -17.431 1.00 80.25 82 ARG A N 1
ATOM 642 C CA . ARG A 1 82 ? -0.673 -1.502 -18.689 1.00 80.25 82 ARG A CA 1
ATOM 643 C C . ARG A 1 82 ? -0.156 -0.686 -19.869 1.00 80.25 82 ARG A C 1
ATOM 645 O O . ARG A 1 82 ? -0.413 -1.039 -21.018 1.00 80.25 82 ARG A O 1
ATOM 652 N N . ARG A 1 83 ? 0.524 0.435 -19.612 1.00 82.19 83 ARG A N 1
ATOM 653 C CA . ARG A 1 83 ? 1.069 1.270 -20.680 1.00 82.19 83 ARG A CA 1
ATOM 654 C C . ARG A 1 83 ? 2.267 0.578 -21.305 1.00 82.19 83 ARG A C 1
ATOM 656 O O . ARG A 1 83 ? 3.165 0.099 -20.618 1.00 82.19 83 ARG A O 1
ATOM 663 N N . ARG A 1 84 ? 2.318 0.612 -22.636 1.00 81.88 84 ARG A N 1
ATOM 664 C CA . ARG A 1 84 ? 3.534 0.298 -23.382 1.00 81.88 84 ARG A CA 1
ATOM 665 C C . ARG A 1 84 ? 4.541 1.418 -23.131 1.00 81.88 84 ARG A C 1
ATOM 667 O O . ARG A 1 84 ? 4.546 2.419 -23.844 1.00 81.88 84 ARG A O 1
ATOM 674 N N . GLN A 1 85 ? 5.336 1.275 -22.074 1.00 82.25 85 GLN A N 1
ATOM 675 C CA . GLN A 1 85 ? 6.403 2.217 -21.763 1.00 82.25 85 GLN A CA 1
ATOM 676 C C . GLN A 1 85 ? 7.411 2.242 -22.912 1.00 82.25 85 GLN A C 1
ATOM 678 O O . GLN A 1 85 ? 7.725 1.208 -23.508 1.00 82.25 85 GLN A O 1
ATOM 683 N N . ALA A 1 86 ? 7.894 3.438 -23.245 1.00 84.69 86 ALA A N 1
ATOM 684 C CA . ALA A 1 86 ? 8.959 3.579 -24.220 1.00 84.69 86 ALA A CA 1
ATOM 685 C C . ALA A 1 86 ? 10.228 2.938 -23.643 1.00 84.69 86 ALA A C 1
ATOM 687 O O . ALA A 1 86 ? 10.746 3.382 -22.626 1.00 84.69 86 ALA A O 1
ATOM 688 N N . THR A 1 87 ? 10.707 1.877 -24.286 1.00 83.88 87 THR A N 1
ATOM 689 C CA . THR A 1 87 ? 11.949 1.182 -23.916 1.00 83.88 87 THR A CA 1
ATOM 690 C C . THR A 1 87 ? 13.184 1.773 -24.589 1.00 83.88 87 THR A C 1
ATOM 692 O O . THR A 1 87 ? 14.298 1.373 -24.272 1.00 83.88 87 THR A O 1
ATOM 695 N N . HIS A 1 88 ? 13.001 2.700 -25.533 1.00 84.81 88 HIS A N 1
ATOM 696 C CA . HIS A 1 88 ? 14.106 3.352 -26.226 1.00 84.81 88 HIS A CA 1
ATOM 697 C C . HIS A 1 88 ? 14.816 4.339 -25.293 1.00 84.81 88 HIS A C 1
ATOM 699 O O . HIS A 1 88 ? 14.166 5.052 -24.527 1.00 84.81 88 HIS A O 1
ATOM 705 N N . GLU A 1 89 ? 16.143 4.413 -25.401 1.00 81.62 89 GLU A N 1
ATOM 706 C CA . GLU A 1 89 ? 16.956 5.374 -24.658 1.00 81.62 89 GLU A CA 1
ATOM 707 C C . GLU A 1 89 ? 16.482 6.819 -24.907 1.00 81.62 89 GLU A C 1
ATOM 709 O O . GLU A 1 89 ? 16.043 7.154 -26.014 1.00 81.62 89 GLU A O 1
ATOM 714 N N . PRO A 1 90 ? 16.541 7.714 -23.909 1.00 83.00 90 PRO A N 1
ATOM 715 C CA . PRO A 1 90 ? 16.235 9.118 -24.144 1.00 83.00 90 PRO A CA 1
ATOM 716 C C . PRO A 1 90 ? 17.131 9.658 -25.265 1.00 83.00 90 PRO A C 1
ATOM 718 O O . PRO A 1 90 ? 18.329 9.377 -25.307 1.00 83.00 90 PRO A O 1
ATOM 721 N N . LYS A 1 91 ? 16.554 10.428 -26.197 1.00 83.69 91 LYS A N 1
ATOM 722 C CA . LYS A 1 91 ? 17.342 11.058 -27.263 1.00 83.69 91 LYS A CA 1
ATOM 723 C C . LYS A 1 91 ? 18.442 11.900 -26.623 1.00 83.69 91 LYS A C 1
ATOM 725 O O . LYS A 1 91 ? 18.143 12.789 -25.827 1.00 83.69 91 LYS A O 1
ATOM 730 N N . LYS A 1 92 ? 19.697 11.632 -26.994 1.00 82.56 92 LYS A N 1
ATOM 731 C CA . LYS A 1 92 ? 20.834 12.448 -26.575 1.00 82.56 92 LYS A CA 1
ATOM 732 C C . LYS A 1 92 ? 20.606 13.867 -27.090 1.00 82.56 92 LYS A C 1
ATOM 734 O O . LYS A 1 92 ? 20.497 14.073 -28.298 1.00 82.56 92 LYS A O 1
ATOM 739 N N . ILE A 1 93 ? 20.458 14.815 -26.172 1.00 77.88 93 ILE A N 1
ATOM 740 C CA . ILE A 1 93 ? 20.332 16.228 -26.516 1.00 77.88 93 ILE A CA 1
ATOM 741 C C . ILE A 1 93 ? 21.694 16.641 -27.091 1.00 77.88 93 ILE A C 1
ATOM 743 O O . ILE A 1 93 ? 22.703 16.417 -26.420 1.00 77.88 93 ILE A O 1
ATOM 747 N N . PRO A 1 94 ? 21.771 17.154 -28.331 1.00 77.62 94 PRO A N 1
ATOM 748 C CA . PRO A 1 94 ? 23.026 17.677 -28.842 1.00 77.62 94 PRO A CA 1
ATOM 749 C C . PRO A 1 94 ? 23.393 18.918 -28.024 1.00 77.62 94 PRO A C 1
ATOM 751 O O . PRO A 1 94 ? 22.689 19.926 -28.054 1.00 77.62 94 PRO A O 1
ATOM 754 N N . GLU A 1 95 ? 24.473 18.822 -27.258 1.00 76.12 95 GLU A N 1
ATOM 755 C CA . GLU A 1 95 ? 25.051 19.955 -26.545 1.00 76.12 95 GLU A CA 1
ATOM 756 C C . GLU A 1 95 ? 25.937 20.729 -27.524 1.00 76.12 95 GLU A C 1
ATOM 758 O O . GLU A 1 95 ? 26.928 20.205 -28.035 1.00 76.12 95 GLU A O 1
ATOM 763 N N . LEU A 1 96 ? 25.562 21.975 -27.816 1.00 73.81 96 LEU A N 1
ATOM 764 C CA . LEU A 1 96 ? 26.421 22.911 -28.534 1.00 73.81 96 LEU A CA 1
ATOM 765 C C . LEU A 1 96 ? 27.492 23.405 -27.560 1.00 73.81 96 LEU A C 1
ATOM 767 O O . LEU A 1 96 ? 27.307 24.386 -26.842 1.00 73.81 96 LEU A O 1
ATOM 771 N N . CYS A 1 97 ? 28.613 22.693 -27.498 1.00 65.44 97 CYS A N 1
ATOM 772 C CA . CYS A 1 97 ? 29.802 23.194 -26.824 1.00 65.44 97 CYS A CA 1
ATOM 773 C C . CYS A 1 97 ? 30.489 24.202 -27.751 1.00 65.44 97 CYS A C 1
ATOM 775 O O . CYS A 1 97 ? 31.258 23.819 -28.635 1.00 65.44 97 CYS A O 1
ATOM 777 N N . ALA A 1 98 ? 30.210 25.494 -27.556 1.00 70.44 98 ALA A N 1
ATOM 778 C CA . ALA A 1 98 ? 30.968 26.555 -28.206 1.00 70.44 98 ALA A CA 1
ATOM 779 C C . ALA A 1 98 ? 32.444 26.404 -27.815 1.00 70.44 98 ALA A C 1
ATOM 781 O O . ALA A 1 98 ? 32.823 26.603 -26.662 1.00 70.44 98 ALA A O 1
ATOM 782 N N . THR A 1 99 ? 33.267 25.976 -28.770 1.00 74.75 99 THR A N 1
ATOM 783 C CA . THR A 1 99 ? 34.712 25.813 -28.554 1.00 74.75 99 THR A CA 1
ATOM 784 C C . THR A 1 99 ? 35.446 27.152 -28.738 1.00 74.75 99 THR A C 1
ATOM 786 O O . THR A 1 99 ? 36.610 27.261 -28.368 1.00 74.75 99 THR A O 1
ATOM 789 N N . ASP A 1 100 ? 34.757 28.177 -29.265 1.00 75.00 100 ASP A N 1
ATOM 790 C CA . ASP A 1 100 ? 35.256 29.541 -29.483 1.00 75.00 100 ASP A CA 1
ATOM 791 C C . ASP A 1 100 ? 34.114 30.586 -29.402 1.00 75.00 100 ASP A C 1
ATOM 793 O O . ASP A 1 100 ? 32.928 30.239 -29.379 1.00 75.00 100 ASP A O 1
ATOM 797 N N . VAL A 1 101 ? 34.466 31.873 -29.345 1.00 72.44 101 VAL A N 1
ATOM 798 C CA . VAL A 1 101 ? 33.544 33.014 -29.240 1.00 72.44 101 VAL A CA 1
ATOM 799 C C . VAL A 1 101 ? 32.796 33.233 -30.567 1.00 72.44 101 VAL A C 1
ATOM 801 O O . VAL A 1 101 ? 33.406 33.290 -31.629 1.00 72.44 101 VAL A O 1
ATOM 804 N N . ASN A 1 102 ? 31.473 33.440 -30.497 1.00 69.69 102 ASN A N 1
ATOM 805 C CA . ASN A 1 102 ? 30.553 33.693 -31.626 1.00 69.69 102 ASN A CA 1
ATOM 806 C C . ASN A 1 102 ? 30.282 32.503 -32.585 1.00 69.69 102 ASN A C 1
ATOM 808 O O . ASN A 1 102 ? 30.267 32.690 -33.802 1.00 69.69 102 ASN A O 1
ATOM 812 N N . GLN A 1 103 ? 29.990 31.302 -32.067 1.00 72.81 103 GLN A N 1
ATOM 813 C CA . GLN A 1 103 ? 29.420 30.184 -32.851 1.00 72.81 103 GLN A CA 1
ATOM 814 C C . GLN A 1 103 ? 28.038 29.742 -32.325 1.00 72.81 103 GLN A C 1
ATOM 816 O O . GLN A 1 103 ? 27.793 29.796 -31.118 1.00 72.81 103 GLN A O 1
ATOM 821 N N . VAL A 1 104 ? 27.162 29.316 -33.251 1.00 64.88 104 VAL A N 1
ATOM 822 C CA . VAL A 1 104 ? 25.878 28.613 -33.031 1.00 64.88 104 VAL A CA 1
ATOM 823 C C . VAL A 1 104 ? 25.971 27.178 -33.519 1.00 64.88 104 VAL A C 1
ATOM 825 O O . VAL A 1 104 ? 26.675 26.952 -34.528 1.00 64.88 104 VAL A O 1
#

Foldseek 3Di:
DDDDDDDDPVVPPPDPPDPDDDDPPDDDPVLLVVLVCQCVDPVNVPPDLVVVCVVCVVVVHDSDDSVVSVVSCVVVVNDDDPDPDDPDDDPDDDDPPPPDPDDD

pLDDT: mean 81.92, std 15.58, range [44.22, 97.38]

Sequence (104 aa):
MAKLPQPSPADDIGVYKGLRPSPKNKLTDSEVKTIIDTFNSDENVDKPIVQLYYELLDQGIYLASISTIYSIFRHLGQVVDRRRQATHEPKKIPELCATDVNQV

Secondary structure (DSSP, 8-state):
---PPPPPTTGGGSS-S--PPPPTTPPPHHHHHHHHHHHTSTTTTTS-HHHHHHHHHHTT---S-HHHHHHHHHHTT-----S----SPPPPP-----SSTT--